Protein AF-A0A8T5KZR1-F1 (afdb_monomer_lite)

Secondary structure (DSSP, 8-state):
-HHHHHHHHHHHHHHHHHHHHHHHHHS-SHHHHHHHHHHHHHHHHHHHHS--HHHHHHHHHHHHHHHHHHHHHHHIIIIIHHHHHHHHHHS---

Structure (mmCIF, N/CA/C/O backbone):
data_AF-A0A8T5KZR1-F1
#
_entry.id   AF-A0A8T5KZR1-F1
#
loop_
_atom_site.group_PDB
_atom_site.id
_atom_site.type_symbol
_atom_site.label_atom_id
_atom_site.label_alt_id
_atom_site.label_comp_id
_atom_site.label_asym_id
_atom_site.la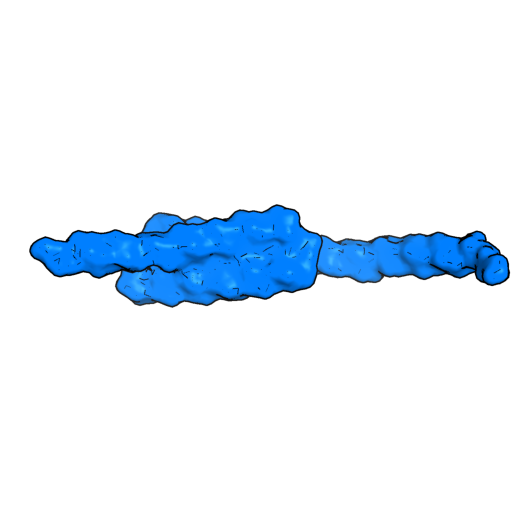bel_entity_id
_atom_site.label_seq_id
_atom_site.pdbx_PDB_ins_code
_atom_site.Cartn_x
_atom_site.Cartn_y
_atom_site.Cartn_z
_atom_site.occupancy
_atom_site.B_iso_or_equiv
_atom_site.auth_seq_id
_atom_site.auth_comp_id
_atom_site.auth_asym_id
_atom_site.auth_atom_id
_atom_site.pdbx_PDB_model_num
ATOM 1 N N . MET A 1 1 ? -16.131 7.576 33.100 1.00 48.22 1 MET A N 1
ATOM 2 C CA . MET A 1 1 ? -15.181 8.374 32.274 1.00 48.22 1 MET A CA 1
ATOM 3 C C . MET A 1 1 ? -14.107 7.530 31.570 1.00 48.22 1 MET A C 1
ATOM 5 O O . MET A 1 1 ? -13.526 8.022 30.608 1.00 48.22 1 MET A O 1
ATOM 9 N N . VAL A 1 2 ? -13.856 6.281 31.985 1.00 51.97 2 VAL A N 1
ATOM 10 C CA . VAL A 1 2 ? -12.828 5.398 31.394 1.00 51.97 2 VAL A CA 1
ATOM 11 C C . VAL A 1 2 ? -13.191 4.938 29.968 1.00 51.97 2 VAL A C 1
ATOM 13 O O . VAL A 1 2 ? -12.328 4.927 29.090 1.00 51.97 2 VAL A O 1
ATOM 16 N N . ASP A 1 3 ? -14.476 4.713 29.680 1.00 53.12 3 ASP A N 1
ATOM 17 C CA . ASP A 1 3 ? -14.948 4.220 28.373 1.00 53.12 3 ASP A CA 1
ATOM 18 C C . ASP A 1 3 ? -14.718 5.184 27.204 1.00 53.12 3 ASP A C 1
ATOM 20 O O . ASP A 1 3 ? -14.396 4.765 26.092 1.00 53.12 3 ASP A O 1
ATOM 24 N N . LYS A 1 4 ? -14.813 6.501 27.443 1.00 52.47 4 LYS A N 1
ATOM 25 C CA . LYS A 1 4 ? -14.573 7.501 26.389 1.00 52.47 4 LYS A CA 1
ATOM 26 C C . LYS A 1 4 ? -13.112 7.518 25.932 1.00 52.47 4 LYS A C 1
ATOM 28 O O . LYS A 1 4 ? -12.871 7.715 24.746 1.00 52.47 4 LYS A O 1
ATOM 33 N N . LYS A 1 5 ? -12.142 7.302 26.833 1.00 52.50 5 LYS A N 1
ATOM 34 C CA . LYS A 1 5 ? -10.710 7.278 26.471 1.00 52.50 5 LYS A CA 1
ATOM 35 C C . LYS A 1 5 ? -10.341 6.026 25.675 1.00 52.50 5 LYS A C 1
ATOM 37 O O . LYS A 1 5 ? -9.588 6.136 24.711 1.00 52.50 5 LYS A O 1
ATOM 42 N N . LEU A 1 6 ? -10.895 4.869 26.042 1.00 53.59 6 LEU A N 1
ATOM 43 C CA . LEU A 1 6 ? -10.685 3.614 25.311 1.00 53.59 6 LEU A CA 1
ATOM 44 C C . LEU A 1 6 ? -11.277 3.672 23.902 1.00 53.59 6 LEU A C 1
ATOM 46 O O . LEU A 1 6 ? -10.607 3.290 22.946 1.00 53.59 6 LEU A O 1
ATOM 50 N N . LYS A 1 7 ? -12.485 4.232 23.763 1.00 52.75 7 LYS A N 1
ATOM 51 C CA . LYS A 1 7 ? -13.118 4.436 22.456 1.00 52.75 7 LYS A CA 1
ATOM 52 C C . LYS A 1 7 ? -12.316 5.395 21.568 1.00 52.75 7 LYS A C 1
ATOM 54 O O . LYS A 1 7 ? -12.121 5.101 20.399 1.00 52.75 7 LYS A O 1
ATOM 59 N N . LYS A 1 8 ? -11.779 6.486 22.135 1.00 58.94 8 LYS A N 1
ATOM 60 C CA . LYS A 1 8 ? -10.979 7.482 21.397 1.00 58.94 8 LYS A CA 1
ATOM 61 C C . LYS A 1 8 ? -9.637 6.922 20.898 1.00 58.94 8 LYS A C 1
ATOM 63 O O . LYS A 1 8 ? -9.333 7.049 19.719 1.00 58.94 8 LYS A O 1
ATOM 68 N N . ARG A 1 9 ? -8.885 6.211 21.751 1.00 60.81 9 ARG A N 1
ATOM 69 C CA . ARG A 1 9 ? -7.656 5.493 21.337 1.00 60.81 9 ARG A CA 1
ATOM 70 C C . ARG A 1 9 ? -7.931 4.416 20.292 1.00 60.81 9 ARG A C 1
ATOM 72 O O . ARG A 1 9 ? -7.112 4.172 19.414 1.00 60.81 9 ARG A O 1
ATOM 79 N N . GLY A 1 10 ? -9.081 3.762 20.415 1.00 60.31 10 GLY A N 1
ATOM 80 C CA . GLY A 1 10 ? -9.548 2.755 19.477 1.00 60.31 10 GLY A CA 1
ATOM 81 C C . GLY A 1 10 ? -10.047 3.313 18.149 1.00 60.31 10 GLY A C 1
ATOM 82 O O . GLY A 1 10 ? -10.402 2.497 17.317 1.00 60.31 10 GLY A O 1
ATOM 83 N N . ASP A 1 11 ? -10.098 4.635 17.950 1.00 68.69 11 ASP A N 1
ATOM 84 C CA . ASP A 1 11 ? -10.318 5.291 16.653 1.00 68.69 11 ASP A CA 1
ATOM 85 C C . ASP A 1 11 ? -8.978 5.720 16.014 1.00 68.69 11 ASP A C 1
ATOM 87 O O . ASP A 1 11 ? -8.824 5.634 14.794 1.00 68.69 11 ASP A O 1
ATOM 91 N N . GLU A 1 12 ? -7.982 6.083 16.829 1.00 76.69 12 GLU A N 1
ATOM 92 C CA . GLU A 1 12 ? -6.679 6.617 16.400 1.00 76.69 12 GLU A CA 1
ATOM 93 C C . GLU A 1 12 ? -5.845 5.641 15.547 1.00 76.69 12 GLU A C 1
ATOM 95 O O . GLU A 1 12 ? -5.270 6.078 14.551 1.00 76.69 12 GLU A O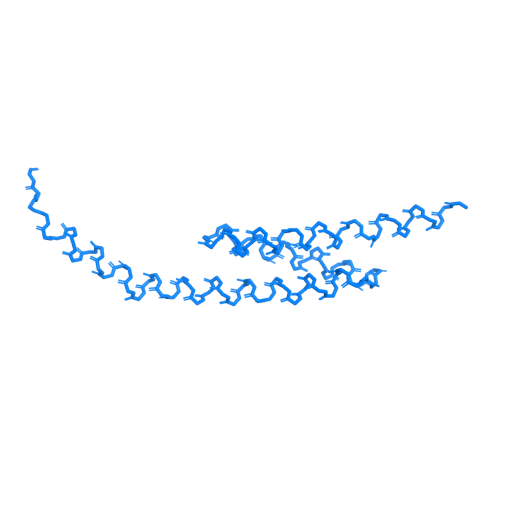 1
ATOM 100 N N . LEU A 1 13 ? -5.804 4.328 15.838 1.00 75.06 13 LEU A N 1
ATOM 101 C CA . LEU A 1 13 ? -4.988 3.397 15.021 1.00 75.06 13 LEU A CA 1
ATOM 102 C C . LEU A 1 13 ? -5.562 3.211 13.609 1.00 75.06 13 LEU A C 1
ATOM 104 O O . LEU A 1 13 ? -4.814 3.038 12.652 1.00 75.06 13 LEU A O 1
ATOM 108 N N . GLY A 1 14 ? -6.883 3.281 13.459 1.00 73.06 14 GLY A N 1
ATOM 109 C CA . GLY A 1 14 ? -7.569 3.209 12.171 1.00 73.06 14 GLY A CA 1
ATOM 110 C C . GLY A 1 14 ? -7.359 4.472 11.345 1.00 73.06 14 GLY A C 1
ATOM 111 O O . GLY A 1 14 ? -7.204 4.373 10.132 1.00 73.06 14 GLY A O 1
ATOM 112 N N . LEU A 1 15 ? -7.288 5.640 11.993 1.00 80.38 15 LEU A N 1
ATOM 113 C CA . LEU A 1 15 ? -6.893 6.889 11.339 1.00 80.38 15 LEU A CA 1
ATOM 114 C C . LEU A 1 15 ? -5.436 6.823 10.863 1.00 80.38 15 LEU A C 1
ATOM 116 O O . LEU A 1 15 ? -5.147 7.172 9.723 1.00 80.38 15 LEU A O 1
ATOM 120 N N . ILE A 1 16 ? -4.530 6.324 11.707 1.00 83.19 16 ILE A N 1
ATOM 121 C CA . ILE A 1 16 ? -3.118 6.135 11.355 1.00 83.19 16 ILE A CA 1
ATOM 122 C C . ILE A 1 16 ? -2.985 5.166 10.172 1.00 83.19 16 ILE A C 1
ATOM 124 O O . ILE A 1 16 ? -2.325 5.493 9.190 1.00 83.19 16 ILE A O 1
ATOM 128 N N . GLY A 1 17 ? -3.661 4.014 10.212 1.00 78.88 17 GLY A N 1
ATOM 129 C CA . GLY A 1 17 ? -3.652 3.044 9.112 1.00 78.88 17 GLY A CA 1
ATOM 130 C C . GLY A 1 17 ? -4.252 3.588 7.808 1.00 78.88 17 GLY A C 1
ATOM 131 O O . GLY A 1 17 ? -3.770 3.261 6.723 1.00 78.88 17 GLY A O 1
ATOM 132 N N . PHE A 1 18 ? -5.249 4.473 7.901 1.00 79.44 18 PHE A N 1
ATOM 133 C CA . PHE A 1 18 ? -5.808 5.188 6.753 1.00 79.44 18 PHE A CA 1
ATOM 134 C C . PHE A 1 18 ? -4.809 6.185 6.147 1.00 79.44 18 PHE A C 1
ATOM 136 O O . PHE A 1 18 ? -4.623 6.196 4.932 1.00 79.44 18 PHE A O 1
ATOM 143 N N . ILE A 1 19 ? -4.117 6.974 6.978 1.00 85.44 19 ILE A N 1
ATOM 144 C CA . ILE A 1 19 ? -3.069 7.903 6.525 1.00 85.44 19 ILE A CA 1
ATOM 145 C C . ILE A 1 19 ? -1.929 7.130 5.855 1.00 85.44 19 ILE A C 1
ATOM 147 O O . ILE A 1 19 ? -1.499 7.511 4.770 1.00 85.44 19 ILE A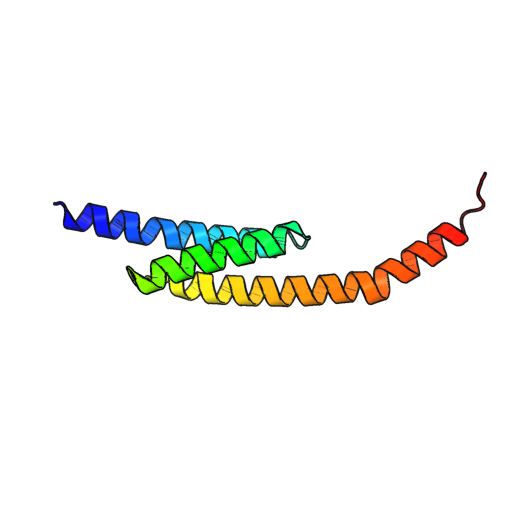 O 1
ATOM 151 N N . PHE A 1 20 ? -1.492 6.012 6.441 1.00 82.81 20 PHE A N 1
ATOM 152 C CA . PHE A 1 20 ? -0.502 5.134 5.813 1.00 82.81 20 PHE A CA 1
ATOM 153 C C . PHE A 1 20 ? -0.965 4.603 4.453 1.00 82.81 20 PHE A C 1
ATOM 155 O O . PHE A 1 20 ? -0.163 4.560 3.523 1.00 82.81 20 PHE A O 1
ATOM 162 N N . GLY A 1 21 ? -2.255 4.289 4.300 1.00 79.62 21 GLY A N 1
ATOM 163 C CA . GLY A 1 21 ? -2.823 3.903 3.009 1.00 79.62 21 GLY A CA 1
ATOM 164 C C . GLY A 1 21 ? -2.768 5.012 1.963 1.00 79.62 21 GLY A C 1
ATOM 165 O O . GLY A 1 21 ? -2.338 4.758 0.840 1.00 79.62 21 GLY A O 1
ATOM 166 N N . ILE A 1 22 ? -3.104 6.254 2.327 1.00 80.38 22 ILE A N 1
ATOM 167 C CA . ILE A 1 22 ? -2.965 7.414 1.425 1.00 80.38 22 ILE A CA 1
ATOM 168 C C . ILE A 1 22 ? -1.499 7.614 1.028 1.00 80.38 22 ILE A C 1
ATOM 170 O O . ILE A 1 22 ? -1.189 7.758 -0.153 1.00 80.38 22 ILE A O 1
ATOM 174 N N . ILE A 1 23 ? -0.594 7.589 2.007 1.00 81.50 23 ILE A N 1
ATOM 175 C CA . ILE A 1 23 ? 0.847 7.748 1.783 1.00 81.50 23 ILE A CA 1
ATOM 176 C C . ILE A 1 23 ? 1.364 6.652 0.846 1.00 81.50 23 ILE A C 1
ATOM 178 O O . ILE A 1 23 ? 2.157 6.956 -0.040 1.00 81.50 23 ILE A O 1
ATOM 182 N N . SER A 1 24 ? 0.878 5.413 0.976 1.00 77.81 24 SER A N 1
ATOM 183 C CA . SER A 1 24 ? 1.267 4.307 0.092 1.00 77.81 24 SER A CA 1
ATOM 184 C C . SER A 1 24 ? 0.903 4.545 -1.375 1.00 77.81 24 SER A C 1
ATOM 186 O O . SER A 1 24 ? 1.669 4.181 -2.260 1.00 77.81 24 SER A O 1
ATOM 188 N N . ILE A 1 25 ? -0.240 5.191 -1.630 1.00 73.44 25 ILE A N 1
ATOM 189 C CA . ILE A 1 25 ? -0.711 5.501 -2.984 1.00 73.44 25 ILE A CA 1
ATOM 190 C C . ILE A 1 25 ? 0.113 6.641 -3.585 1.00 73.44 25 ILE A C 1
ATOM 192 O O . ILE A 1 25 ? 0.412 6.619 -4.773 1.00 73.44 25 ILE A O 1
ATOM 196 N N . ILE A 1 26 ? 0.487 7.634 -2.775 1.00 78.19 26 ILE A N 1
ATOM 197 C CA . ILE A 1 26 ? 1.294 8.775 -3.229 1.00 78.19 26 ILE A CA 1
ATOM 198 C C . ILE A 1 26 ? 2.739 8.336 -3.499 1.00 78.19 26 ILE A C 1
ATOM 200 O O . ILE A 1 26 ? 3.323 8.691 -4.520 1.00 78.19 26 ILE A O 1
ATOM 204 N N . LEU A 1 27 ? 3.319 7.534 -2.605 1.00 74.12 27 LEU A N 1
ATOM 205 C CA . LEU A 1 27 ? 4.644 6.940 -2.767 1.00 74.12 27 LEU A CA 1
ATOM 206 C C . LEU A 1 27 ? 4.542 5.638 -3.560 1.00 74.12 27 LEU A C 1
ATOM 208 O O . LEU A 1 27 ? 4.785 4.561 -3.018 1.00 74.12 27 LEU A O 1
ATOM 212 N N . VAL A 1 28 ? 4.248 5.736 -4.859 1.00 64.81 28 VAL A N 1
ATOM 213 C CA . VAL A 1 28 ? 4.341 4.612 -5.808 1.00 64.81 28 VAL A CA 1
ATOM 214 C C . VAL A 1 28 ? 5.808 4.201 -5.983 1.00 64.81 28 VAL A C 1
ATOM 216 O O . VAL A 1 28 ? 6.483 4.521 -6.955 1.00 64.81 28 VAL A O 1
ATOM 219 N N . SER A 1 29 ? 6.345 3.524 -4.985 1.00 68.69 29 SER A N 1
ATOM 220 C CA . SE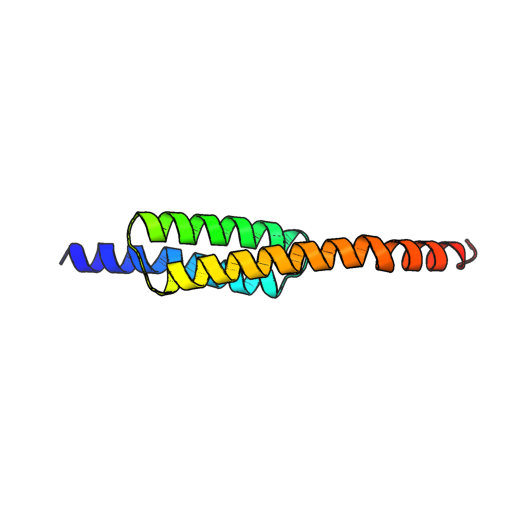R A 1 29 ? 7.708 3.013 -4.947 1.00 68.69 29 SER A CA 1
ATOM 221 C C . SER A 1 29 ? 7.726 1.761 -4.080 1.00 68.69 29 SER A C 1
ATOM 223 O O . SER A 1 29 ? 6.720 1.405 -3.462 1.00 68.69 29 SER A O 1
ATOM 225 N N . ASN A 1 30 ? 8.884 1.112 -3.970 1.00 68.19 30 ASN A N 1
ATOM 226 C CA . ASN A 1 30 ? 9.045 -0.057 -3.105 1.00 68.19 30 ASN A CA 1
ATOM 227 C C . ASN A 1 30 ? 8.624 0.226 -1.642 1.00 68.19 30 ASN A C 1
ATOM 229 O O . ASN A 1 30 ? 8.104 -0.646 -0.949 1.00 68.19 30 ASN A O 1
ATOM 233 N N . ASN A 1 31 ? 8.759 1.482 -1.198 1.00 76.31 31 ASN A N 1
ATOM 234 C CA . ASN A 1 31 ? 8.317 1.929 0.125 1.00 76.31 31 ASN A CA 1
ATOM 235 C C . ASN A 1 31 ? 6.785 1.991 0.253 1.00 76.31 31 ASN A C 1
ATOM 237 O O . ASN A 1 31 ? 6.255 1.766 1.339 1.00 76.31 31 ASN A O 1
ATOM 241 N N . GLY A 1 32 ? 6.065 2.244 -0.843 1.00 76.12 32 GLY A N 1
ATOM 242 C CA . GLY A 1 32 ? 4.601 2.242 -0.875 1.00 76.12 32 GLY A CA 1
ATOM 243 C C . GLY A 1 32 ? 4.022 0.879 -0.516 1.00 76.12 32 GLY A C 1
ATOM 244 O O . GLY A 1 32 ? 3.095 0.795 0.282 1.00 76.12 32 GLY A O 1
ATOM 245 N N . VAL A 1 33 ? 4.635 -0.205 -0.994 1.00 77.56 33 VAL A N 1
ATOM 246 C CA . VAL A 1 33 ? 4.219 -1.576 -0.651 1.00 77.56 33 VAL A CA 1
ATOM 247 C C . VAL A 1 33 ? 4.337 -1.828 0.857 1.00 77.56 33 VAL A C 1
ATOM 249 O O . VAL A 1 33 ? 3.409 -2.346 1.479 1.00 77.56 33 VAL A O 1
ATOM 252 N N . LEU A 1 34 ? 5.444 -1.396 1.466 1.00 83.31 34 LEU A N 1
ATOM 253 C CA . LEU A 1 34 ? 5.676 -1.483 2.911 1.00 83.31 34 LEU A CA 1
ATOM 254 C C . LEU A 1 34 ? 4.612 -0.715 3.709 1.00 83.31 34 LEU A C 1
ATOM 256 O O . LEU A 1 34 ? 4.044 -1.248 4.665 1.00 83.31 34 LEU A O 1
ATOM 260 N N . PHE A 1 35 ? 4.296 0.513 3.292 1.00 83.19 35 PHE A N 1
ATOM 261 C CA . PHE A 1 35 ? 3.267 1.325 3.941 1.00 83.19 35 PHE A CA 1
ATOM 262 C C . PHE A 1 35 ? 1.855 0.765 3.757 1.00 83.19 35 PHE A C 1
ATOM 264 O O . PHE A 1 35 ? 1.072 0.821 4.704 1.00 83.19 35 PHE A O 1
ATOM 271 N N . ALA A 1 36 ? 1.545 0.163 2.606 1.00 81.06 36 ALA A N 1
ATOM 272 C CA . ALA A 1 36 ? 0.263 -0.499 2.372 1.00 81.06 36 ALA A CA 1
ATOM 273 C C . ALA A 1 36 ? 0.073 -1.712 3.301 1.00 81.06 36 ALA A C 1
ATOM 275 O O . ALA A 1 36 ? -1.002 -1.900 3.873 1.00 81.06 36 ALA A O 1
ATOM 276 N N . ILE A 1 37 ? 1.130 -2.505 3.519 1.00 84.00 37 ILE A N 1
ATOM 277 C CA . ILE A 1 37 ? 1.105 -3.655 4.437 1.00 84.00 37 ILE A CA 1
ATOM 278 C C . ILE A 1 37 ? 0.926 -3.189 5.886 1.00 84.00 37 ILE A C 1
ATOM 280 O O . ILE A 1 37 ? 0.051 -3.692 6.594 1.00 84.00 37 ILE A O 1
ATOM 284 N N . LEU A 1 38 ? 1.717 -2.209 6.335 1.00 85.69 38 LEU A N 1
ATOM 285 C CA . LEU A 1 38 ? 1.602 -1.667 7.692 1.00 85.69 38 LEU A CA 1
ATOM 286 C C . LEU A 1 38 ? 0.227 -1.029 7.923 1.00 85.69 38 LEU A C 1
ATOM 288 O O . LEU A 1 38 ? -0.417 -1.308 8.937 1.00 85.69 38 LEU A O 1
ATOM 292 N N . GLY A 1 39 ? -0.258 -0.237 6.966 1.00 82.94 39 GLY A N 1
ATOM 293 C CA . GLY A 1 39 ? -1.588 0.366 6.997 1.00 82.94 39 GLY A CA 1
ATOM 294 C C . GLY A 1 39 ? -2.692 -0.684 7.084 1.00 82.94 39 GLY A C 1
ATOM 295 O O . GLY A 1 39 ? -3.583 -0.572 7.929 1.00 82.94 39 GLY A O 1
ATOM 296 N N . PHE A 1 40 ? -2.597 -1.751 6.284 1.00 85.06 40 PHE A N 1
ATOM 297 C CA . PHE A 1 40 ? -3.546 -2.860 6.316 1.00 85.06 40 PHE A CA 1
ATOM 298 C C . PHE A 1 40 ? -3.559 -3.555 7.679 1.00 85.06 40 PHE A C 1
ATOM 300 O O . PHE A 1 40 ? -4.633 -3.768 8.239 1.00 85.06 40 PHE A O 1
ATOM 307 N N . ILE A 1 41 ? -2.390 -3.861 8.252 1.00 85.75 41 ILE A N 1
ATOM 308 C CA . ILE A 1 41 ? -2.279 -4.506 9.569 1.00 85.75 41 ILE A CA 1
ATOM 309 C C . ILE A 1 41 ? -2.897 -3.622 10.658 1.00 85.75 41 ILE A C 1
ATOM 311 O O . ILE A 1 41 ? -3.696 -4.113 11.458 1.00 85.75 41 ILE A O 1
ATOM 315 N N . PHE A 1 42 ? -2.587 -2.322 10.680 1.00 83.19 42 PHE A N 1
ATOM 316 C CA . PHE A 1 42 ? -3.166 -1.393 11.654 1.00 83.19 42 PHE A CA 1
ATOM 317 C C . PHE A 1 42 ? -4.686 -1.288 11.513 1.00 83.19 42 PHE A C 1
ATOM 319 O O . PHE A 1 42 ? -5.402 -1.401 12.514 1.00 83.19 42 PHE A O 1
ATOM 326 N N . CYS A 1 43 ? -5.198 -1.150 10.286 1.00 81.94 43 CYS A N 1
ATOM 327 C CA . CYS A 1 43 ? -6.636 -1.123 10.042 1.00 81.94 43 CYS A CA 1
ATOM 328 C C . CYS A 1 43 ? -7.305 -2.456 10.410 1.00 81.94 43 CYS A C 1
ATOM 330 O O . CYS A 1 43 ? -8.369 -2.428 11.019 1.00 81.94 43 CYS A O 1
ATOM 332 N N . TYR A 1 44 ? -6.682 -3.605 10.129 1.00 83.19 44 TYR A N 1
ATOM 333 C CA . TYR A 1 44 ? -7.205 -4.938 10.453 1.00 83.19 44 TYR A CA 1
ATOM 334 C C . TYR A 1 44 ? -7.253 -5.201 11.962 1.00 83.19 44 TYR A C 1
ATOM 336 O O . TYR A 1 44 ? -8.284 -5.630 12.488 1.00 83.19 44 TYR A O 1
ATOM 344 N N . ILE A 1 45 ? -6.171 -4.892 12.686 1.00 82.81 45 ILE A N 1
ATOM 345 C CA . ILE A 1 45 ? -6.127 -4.995 14.152 1.00 82.81 45 ILE A CA 1
ATOM 346 C C . ILE A 1 45 ? -7.194 -4.093 14.770 1.00 82.81 45 ILE A C 1
ATOM 348 O O . ILE A 1 45 ? -7.889 -4.517 15.700 1.00 82.81 45 ILE A O 1
ATOM 352 N N . GLN A 1 46 ? -7.363 -2.874 14.245 1.00 79.88 46 GLN A N 1
ATOM 353 C CA . GLN A 1 46 ? -8.417 -1.992 14.720 1.00 79.88 46 GLN A CA 1
ATOM 354 C C . GLN A 1 46 ? -9.803 -2.546 14.394 1.00 79.88 46 GLN A C 1
ATOM 356 O O . GLN A 1 46 ? -10.618 -2.637 15.300 1.00 79.88 46 GLN A O 1
ATOM 361 N N . GLN A 1 47 ? -10.057 -3.010 13.170 1.00 79.25 47 GLN A N 1
ATOM 362 C CA . GLN A 1 47 ? -11.337 -3.605 12.776 1.00 79.25 47 GLN A CA 1
ATOM 363 C C . GLN A 1 47 ? -11.749 -4.756 13.700 1.00 79.25 47 GLN A C 1
ATOM 365 O O . GLN A 1 47 ? -12.923 -4.875 14.047 1.00 79.25 47 GLN A O 1
ATOM 370 N N . LYS A 1 48 ? -10.776 -5.582 14.106 1.00 80.19 48 LYS A N 1
ATOM 371 C CA . LYS A 1 48 ? -10.978 -6.736 14.987 1.00 80.19 48 LYS A CA 1
ATOM 372 C C . LYS A 1 48 ? -11.252 -6.340 16.442 1.00 80.19 48 LYS A C 1
ATOM 374 O O . LYS A 1 48 ? -12.010 -7.033 17.110 1.00 80.19 48 LYS A O 1
ATOM 379 N N . LYS A 1 49 ? -10.638 -5.262 16.949 1.00 78.44 49 LYS A N 1
ATOM 380 C CA . LYS A 1 49 ? -10.813 -4.807 18.345 1.00 78.44 49 LYS A CA 1
ATOM 381 C C . LYS A 1 49 ? -11.965 -3.818 18.528 1.00 78.44 49 LYS A C 1
ATOM 383 O O . LYS A 1 49 ? -12.692 -3.916 19.506 1.00 78.44 49 LYS A O 1
ATOM 388 N N . ASN A 1 50 ? -12.099 -2.858 17.622 1.00 76.75 50 ASN A N 1
ATOM 389 C CA . ASN A 1 50 ? -13.131 -1.827 17.607 1.00 76.75 50 ASN A CA 1
ATOM 390 C C . ASN A 1 50 ? -13.449 -1.483 16.145 1.00 76.75 50 ASN A C 1
ATOM 392 O O . ASN A 1 50 ? -12.695 -0.743 15.516 1.00 76.75 50 ASN A O 1
ATOM 396 N N . PRO A 1 51 ? -14.538 -2.005 15.561 1.00 74.50 51 PRO A N 1
ATOM 397 C CA . PRO A 1 51 ? -14.860 -1.741 14.168 1.00 74.50 51 PRO A CA 1
ATOM 398 C C . PRO A 1 51 ? -15.244 -0.269 13.974 1.00 74.50 51 PRO A C 1
ATOM 400 O O . PRO A 1 51 ? -16.326 0.168 14.364 1.00 74.50 51 PRO A O 1
ATOM 403 N N . THR A 1 52 ? -14.363 0.492 13.329 1.00 80.44 52 THR A N 1
ATOM 404 C CA . THR A 1 52 ? -14.588 1.905 12.996 1.00 80.44 52 THR A CA 1
ATOM 405 C C . THR A 1 52 ? -14.844 2.069 11.498 1.00 80.44 52 THR A C 1
ATOM 407 O O . THR A 1 52 ? -14.408 1.253 10.677 1.00 80.44 52 THR A O 1
ATOM 410 N N . LYS A 1 53 ? -15.557 3.139 11.116 1.00 78.94 53 LYS A N 1
ATOM 411 C CA . LYS A 1 53 ? -15.796 3.467 9.697 1.00 78.94 53 LYS A CA 1
ATOM 412 C C . LYS A 1 53 ? -14.472 3.701 8.958 1.00 78.94 53 LYS A C 1
ATOM 414 O O . LYS A 1 53 ? -14.282 3.159 7.875 1.00 78.94 53 LYS A O 1
ATOM 419 N N . PHE A 1 54 ? -13.540 4.419 9.590 1.00 73.69 54 PHE A N 1
ATOM 420 C CA . PHE A 1 54 ? -12.207 4.682 9.043 1.00 73.69 54 PHE A CA 1
ATOM 421 C C . PHE A 1 54 ? -11.361 3.419 8.887 1.00 73.69 54 PHE A C 1
ATOM 423 O O . PHE A 1 54 ? -10.688 3.285 7.875 1.00 73.69 54 PHE A O 1
ATOM 430 N N . GLY A 1 55 ? -11.443 2.460 9.818 1.00 74.69 55 GLY A N 1
ATOM 431 C CA . GLY A 1 55 ? -10.765 1.170 9.669 1.00 74.69 55 GLY A CA 1
ATOM 432 C C . GLY A 1 55 ? -11.235 0.425 8.420 1.00 74.69 55 GLY A C 1
ATOM 433 O O . GLY A 1 55 ? -10.415 -0.006 7.620 1.00 74.69 55 GLY A O 1
ATOM 434 N N . LYS A 1 56 ? -12.555 0.382 8.189 1.00 78.44 56 LYS A N 1
ATOM 435 C CA . LYS A 1 56 ? -13.157 -0.305 7.028 1.00 78.44 56 LYS A CA 1
ATOM 436 C C . LYS A 1 56 ? -12.720 0.324 5.704 1.00 78.44 56 LYS A C 1
ATOM 438 O O . LYS A 1 56 ? -12.327 -0.384 4.782 1.00 78.44 56 LYS A O 1
ATOM 443 N N . ILE A 1 57 ? -12.758 1.655 5.637 1.00 83.38 57 ILE A N 1
ATOM 444 C CA . ILE A 1 57 ? -12.316 2.422 4.466 1.00 83.38 57 ILE A CA 1
ATOM 445 C C . ILE A 1 57 ? -10.803 2.266 4.264 1.00 83.38 57 ILE A C 1
ATOM 447 O O . ILE A 1 57 ? -10.359 2.061 3.141 1.00 83.38 57 ILE A O 1
ATOM 451 N N . GLY A 1 58 ? -10.015 2.303 5.341 1.00 79.31 58 GLY A N 1
ATOM 452 C CA . GLY A 1 58 ? -8.563 2.142 5.303 1.00 79.31 58 GLY A CA 1
ATOM 453 C C . GLY A 1 58 ? -8.113 0.762 4.828 1.00 79.31 58 GLY A C 1
ATOM 454 O O . GLY A 1 58 ? -7.139 0.675 4.087 1.00 79.31 58 GLY A O 1
ATOM 455 N N . ILE A 1 59 ? -8.835 -0.313 5.169 1.00 83.00 59 ILE A N 1
ATOM 456 C CA . ILE A 1 59 ? -8.572 -1.648 4.605 1.00 83.00 59 ILE A CA 1
ATOM 457 C C . ILE A 1 59 ? -8.755 -1.628 3.086 1.00 83.00 59 ILE A C 1
ATOM 459 O O . ILE A 1 59 ? -7.856 -2.044 2.360 1.00 83.00 59 ILE A O 1
ATOM 463 N N . ILE A 1 60 ? -9.895 -1.122 2.605 1.00 86.38 60 ILE A N 1
ATOM 464 C CA . ILE A 1 60 ? -10.194 -1.057 1.166 1.00 86.38 60 ILE A CA 1
ATOM 465 C C . ILE A 1 60 ? -9.143 -0.206 0.445 1.00 86.38 60 ILE A C 1
ATOM 467 O O . ILE A 1 60 ? -8.620 -0.617 -0.588 1.00 86.38 60 ILE A O 1
ATOM 471 N N . LEU A 1 61 ? -8.790 0.946 1.018 1.00 84.75 61 LEU A N 1
ATOM 472 C CA . LEU A 1 61 ? -7.794 1.849 0.454 1.00 84.75 61 LEU A CA 1
ATOM 473 C C . LEU A 1 61 ? -6.408 1.196 0.360 1.00 84.75 61 LEU A C 1
ATOM 475 O O . LEU A 1 61 ? -5.768 1.297 -0.681 1.00 84.75 61 LEU A O 1
ATOM 479 N N . ASN A 1 62 ? -5.964 0.488 1.405 1.00 83.19 62 ASN A N 1
ATOM 480 C CA . ASN A 1 62 ? -4.686 -0.229 1.389 1.00 83.19 62 ASN A CA 1
ATOM 481 C C . ASN A 1 62 ? -4.668 -1.367 0.361 1.00 83.19 62 ASN A C 1
ATOM 483 O O . ASN A 1 62 ? -3.652 -1.565 -0.298 1.00 83.19 62 ASN A O 1
ATOM 487 N N . ILE A 1 63 ? -5.782 -2.086 0.177 1.00 85.56 63 ILE A N 1
ATOM 488 C CA . ILE A 1 63 ? -5.889 -3.117 -0.868 1.00 85.56 63 ILE A CA 1
ATOM 489 C C . ILE A 1 63 ? -5.740 -2.482 -2.255 1.00 85.56 63 ILE A C 1
ATOM 491 O O . ILE A 1 63 ? -4.960 -2.971 -3.068 1.00 85.56 63 ILE A O 1
ATOM 495 N N . ILE A 1 64 ? -6.446 -1.379 -2.520 1.00 86.75 64 ILE A N 1
ATOM 496 C CA . ILE A 1 64 ? -6.349 -0.662 -3.801 1.00 86.75 64 ILE A CA 1
ATOM 497 C C . ILE A 1 64 ? -4.920 -0.155 -4.025 1.00 86.75 64 ILE A C 1
ATOM 499 O O . ILE A 1 64 ? -4.362 -0.366 -5.100 1.00 86.75 64 ILE A O 1
ATOM 503 N N . GLY A 1 65 ? -4.310 0.461 -3.008 1.00 81.94 65 GLY A N 1
ATOM 504 C CA . GLY A 1 65 ? -2.929 0.940 -3.071 1.00 81.94 65 GLY A CA 1
ATOM 505 C C . GLY A 1 65 ? -1.932 -0.181 -3.357 1.00 81.94 65 GLY A C 1
ATOM 506 O O . GLY A 1 65 ? -1.061 -0.027 -4.209 1.00 81.94 65 GLY A O 1
ATOM 507 N N . PHE A 1 66 ? -2.107 -1.344 -2.729 1.00 82.19 66 PHE A N 1
ATOM 508 C CA . PHE A 1 66 ? -1.273 -2.517 -2.971 1.00 82.19 66 PHE A CA 1
ATOM 509 C C . PHE A 1 66 ? -1.403 -3.042 -4.408 1.00 82.19 66 PHE A C 1
ATOM 511 O O . PHE A 1 66 ? -0.394 -3.291 -5.067 1.00 82.19 66 PHE A O 1
ATOM 518 N N . VAL A 1 67 ? -2.629 -3.161 -4.928 1.00 87.06 67 VAL A N 1
ATOM 519 C CA . VAL A 1 67 ? -2.871 -3.599 -6.313 1.00 87.06 67 VAL A CA 1
ATOM 520 C C . VAL A 1 67 ? -2.264 -2.615 -7.315 1.00 87.06 67 VAL A C 1
ATOM 522 O O . VAL A 1 67 ? -1.576 -3.036 -8.244 1.00 87.06 67 VAL A O 1
ATOM 525 N N . LEU A 1 68 ? -2.456 -1.308 -7.112 1.00 84.69 68 LEU A N 1
ATOM 526 C CA . LEU A 1 68 ? -1.862 -0.270 -7.961 1.00 84.69 68 LEU A CA 1
ATOM 527 C C . LEU A 1 68 ? -0.331 -0.310 -7.931 1.00 84.69 68 LEU A C 1
ATOM 529 O O . LEU A 1 68 ? 0.299 -0.219 -8.984 1.00 84.69 68 LEU A O 1
ATOM 533 N N . ALA A 1 69 ? 0.268 -0.494 -6.752 1.00 81.81 69 ALA A N 1
ATOM 534 C CA . ALA A 1 69 ? 1.714 -0.618 -6.612 1.00 81.81 69 ALA A CA 1
ATOM 535 C C . ALA A 1 69 ? 2.257 -1.823 -7.396 1.00 81.81 69 ALA A C 1
ATOM 537 O O . ALA A 1 69 ? 3.246 -1.682 -8.112 1.00 81.81 69 ALA A O 1
ATOM 538 N N . ILE A 1 70 ? 1.587 -2.981 -7.336 1.00 84.38 70 ILE A N 1
ATOM 539 C CA . ILE A 1 70 ? 1.968 -4.167 -8.122 1.00 84.38 70 ILE A CA 1
ATOM 540 C C . ILE A 1 70 ? 1.891 -3.882 -9.623 1.00 84.38 70 ILE A C 1
ATOM 542 O O . ILE A 1 70 ? 2.840 -4.180 -10.346 1.00 84.38 70 ILE A O 1
ATOM 546 N N . ILE A 1 71 ? 0.789 -3.292 -10.097 1.00 87.94 71 ILE A N 1
ATOM 547 C CA . ILE A 1 71 ? 0.612 -2.966 -11.520 1.00 87.94 71 ILE A CA 1
ATOM 548 C C . ILE A 1 71 ? 1.740 -2.047 -12.001 1.00 87.94 71 ILE A C 1
ATOM 550 O O . ILE A 1 71 ? 2.324 -2.291 -13.055 1.00 87.94 71 ILE A O 1
ATOM 554 N N . LEU A 1 72 ? 2.084 -1.022 -11.219 1.00 83.38 72 LEU A N 1
ATOM 555 C CA . LEU A 1 72 ? 3.133 -0.066 -11.574 1.00 83.38 72 LEU A CA 1
ATOM 556 C C . LEU A 1 72 ? 4.531 -0.692 -11.542 1.00 83.38 72 LEU A C 1
ATOM 558 O O . LEU A 1 72 ? 5.334 -0.398 -12.424 1.00 83.38 72 LEU A O 1
ATOM 562 N N . ILE A 1 73 ? 4.807 -1.608 -10.609 1.00 83.38 73 ILE A N 1
ATOM 563 C CA . ILE A 1 73 ? 6.052 -2.391 -10.602 1.00 83.38 73 ILE A CA 1
ATOM 564 C C . ILE A 1 73 ? 6.157 -3.249 -11.869 1.00 83.38 73 ILE A C 1
ATOM 566 O O . ILE A 1 73 ? 7.201 -3.249 -12.520 1.00 83.38 73 ILE A O 1
ATOM 570 N N . ILE A 1 74 ? 5.084 -3.944 -12.255 1.00 86.56 74 ILE A N 1
ATOM 571 C CA . ILE A 1 74 ? 5.062 -4.759 -13.480 1.00 86.56 74 ILE A CA 1
ATOM 572 C C . ILE A 1 74 ? 5.291 -3.876 -14.709 1.00 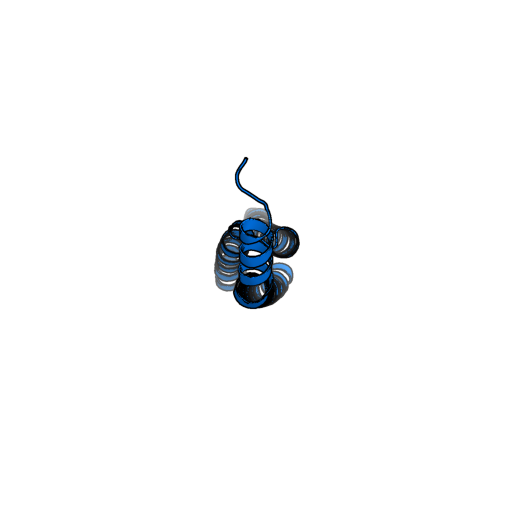86.56 74 ILE A C 1
ATOM 574 O O . ILE A 1 74 ? 6.105 -4.220 -15.567 1.00 86.56 74 ILE A O 1
ATOM 578 N N . LEU A 1 75 ? 4.618 -2.726 -14.788 1.00 86.38 75 LEU A N 1
ATOM 579 C CA . LEU A 1 75 ? 4.774 -1.782 -15.894 1.00 86.38 75 LEU A CA 1
ATOM 580 C C . LEU A 1 75 ? 6.216 -1.257 -15.980 1.00 86.38 75 LEU A C 1
ATOM 582 O O . LEU A 1 75 ? 6.799 -1.223 -17.062 1.00 86.38 75 LEU A O 1
ATOM 586 N N . ALA A 1 76 ? 6.815 -0.909 -14.839 1.00 82.44 76 ALA A N 1
ATOM 587 C CA . ALA A 1 76 ? 8.196 -0.446 -14.766 1.00 82.44 76 ALA A CA 1
ATOM 588 C C . ALA A 1 76 ? 9.188 -1.525 -15.229 1.00 82.44 76 ALA A C 1
ATOM 590 O O . ALA A 1 76 ? 10.082 -1.242 -16.023 1.00 82.44 76 ALA A O 1
ATOM 591 N N . LEU A 1 77 ? 9.012 -2.777 -14.801 1.00 82.88 77 LEU A N 1
ATOM 592 C CA . LEU A 1 77 ? 9.875 -3.882 -15.230 1.00 82.88 77 LEU A CA 1
ATOM 593 C C . LEU A 1 77 ? 9.699 -4.225 -16.714 1.00 82.88 77 LEU A C 1
ATOM 595 O O . LEU A 1 77 ? 10.679 -4.541 -17.381 1.00 82.88 77 LEU A O 1
ATOM 599 N N . THR A 1 78 ? 8.470 -4.152 -17.226 1.00 87.81 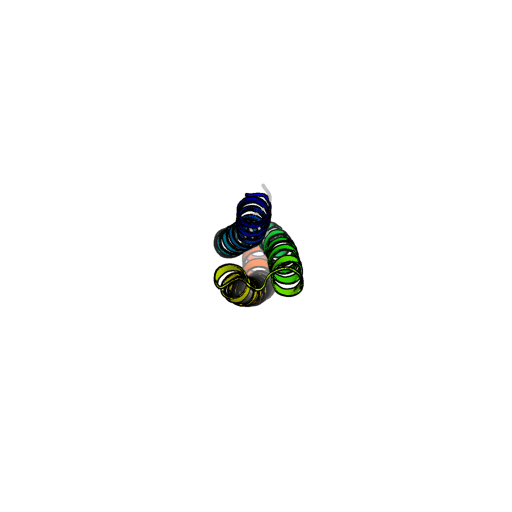78 THR A N 1
ATOM 600 C CA . THR A 1 78 ? 8.150 -4.561 -18.603 1.00 87.81 78 THR A CA 1
ATOM 601 C C . THR A 1 78 ? 8.550 -3.507 -19.628 1.00 87.81 78 THR A C 1
ATOM 603 O O . THR A 1 78 ? 9.025 -3.861 -20.699 1.00 87.81 78 THR A O 1
ATOM 606 N N . TYR A 1 79 ? 8.363 -2.221 -19.322 1.00 84.62 79 TYR A N 1
ATOM 607 C CA . TYR A 1 79 ? 8.555 -1.141 -20.295 1.00 84.62 79 TYR A CA 1
ATOM 608 C C . TYR A 1 79 ? 9.739 -0.242 -19.963 1.00 84.62 79 TYR A C 1
ATOM 610 O O . TYR A 1 79 ? 10.488 0.134 -20.858 1.00 84.62 79 TYR A O 1
ATOM 618 N N . LEU A 1 80 ? 9.938 0.097 -18.689 1.00 78.62 80 LEU A N 1
ATOM 619 C CA . LEU A 1 80 ? 10.967 1.062 -18.302 1.00 78.62 80 LEU A CA 1
ATOM 620 C C . LEU A 1 80 ? 12.367 0.438 -18.323 1.00 78.62 80 LEU A C 1
ATOM 622 O O . LEU A 1 80 ? 13.305 1.073 -18.794 1.00 78.62 80 LEU A O 1
ATOM 626 N N . LYS A 1 81 ? 12.505 -0.816 -17.867 1.00 78.94 81 LYS A N 1
ATOM 627 C CA . LYS A 1 81 ? 13.784 -1.544 -17.879 1.00 78.94 81 LYS A CA 1
ATOM 628 C C . LYS A 1 81 ? 14.366 -1.710 -19.292 1.00 78.94 81 LYS A C 1
ATOM 630 O O . LYS A 1 81 ? 15.492 -1.259 -19.488 1.00 78.94 81 LYS A O 1
ATOM 635 N N . PRO A 1 82 ? 13.638 -2.266 -20.283 1.00 80.94 82 PRO A N 1
ATOM 636 C CA . PRO A 1 82 ? 14.209 -2.425 -21.619 1.00 80.94 82 PRO A CA 1
ATOM 637 C C . PRO A 1 82 ? 14.475 -1.083 -22.306 1.00 80.94 82 PRO A C 1
ATOM 639 O O . PRO A 1 82 ? 15.463 -0.961 -23.025 1.00 80.94 82 PRO A O 1
ATOM 642 N N . LEU A 1 83 ? 13.647 -0.057 -22.068 1.00 81.50 83 LEU A N 1
ATOM 643 C CA . LEU A 1 83 ? 13.858 1.278 -22.636 1.00 81.50 83 LEU A CA 1
ATOM 644 C C . LEU A 1 83 ? 15.118 1.951 -22.060 1.00 81.50 83 LEU A C 1
ATOM 646 O O . LEU A 1 83 ? 15.853 2.622 -22.781 1.00 81.50 83 LEU A O 1
ATOM 650 N N . LEU A 1 84 ? 15.387 1.755 -20.767 1.00 81.19 84 LEU A N 1
ATOM 651 C CA . LEU A 1 84 ? 16.577 2.284 -20.104 1.00 81.19 84 LEU A CA 1
ATOM 652 C C . LEU A 1 84 ? 17.852 1.564 -20.560 1.00 81.19 84 LEU A C 1
ATOM 654 O O . LEU A 1 84 ? 18.851 2.226 -20.817 1.00 81.19 84 LEU A O 1
ATOM 658 N N . GLU A 1 85 ? 17.810 0.236 -20.695 1.00 81.62 85 GLU A N 1
ATOM 659 C CA . GLU A 1 85 ? 18.934 -0.573 -21.193 1.00 81.62 85 GLU A CA 1
ATOM 660 C C . GLU A 1 85 ? 19.296 -0.191 -22.630 1.00 81.62 85 GLU A C 1
ATOM 662 O O . GLU A 1 85 ? 20.445 0.140 -22.905 1.00 81.62 85 GLU A O 1
ATOM 667 N N . SER A 1 86 ? 18.303 -0.112 -23.518 1.00 78.81 86 SER A N 1
ATOM 668 C CA . SER A 1 86 ? 18.529 0.307 -24.908 1.00 78.81 86 SER A CA 1
ATOM 669 C C . SER A 1 86 ? 19.015 1.756 -25.024 1.00 78.81 86 SER A C 1
ATOM 671 O O . SER A 1 86 ? 19.839 2.064 -25.883 1.00 78.81 86 SER A O 1
ATOM 673 N N . THR A 1 87 ? 18.583 2.645 -24.124 1.00 79.19 87 THR A N 1
ATOM 674 C CA . THR A 1 87 ? 19.120 4.011 -24.050 1.00 79.19 87 THR A CA 1
ATOM 675 C C . THR A 1 87 ? 20.575 4.017 -23.567 1.00 79.19 87 THR A C 1
ATOM 677 O O . THR A 1 87 ? 21.404 4.680 -24.184 1.00 79.19 87 THR A O 1
ATOM 680 N N . LEU A 1 88 ? 20.924 3.265 -22.517 1.00 79.19 88 LEU A N 1
ATOM 681 C CA . LEU A 1 88 ? 22.290 3.194 -21.977 1.00 79.19 88 LEU A CA 1
ATOM 682 C C . LEU A 1 88 ? 23.290 2.567 -22.957 1.00 79.19 88 LEU A C 1
ATOM 684 O O . LEU A 1 88 ? 24.405 3.063 -23.063 1.00 79.19 88 LEU A O 1
ATOM 688 N N . GLU A 1 89 ? 22.897 1.532 -23.700 1.00 77.94 89 GLU A N 1
ATOM 689 C CA . GLU A 1 89 ? 23.740 0.926 -24.743 1.00 77.94 89 GLU A CA 1
ATOM 690 C C . GLU A 1 89 ? 23.963 1.859 -25.941 1.00 77.94 89 GLU A C 1
ATOM 692 O O . GLU A 1 89 ? 24.986 1.774 -26.618 1.00 77.94 89 GLU A O 1
ATOM 697 N N . SER A 1 90 ? 23.024 2.775 -26.199 1.00 73.69 90 SER A N 1
ATOM 698 C CA . SER A 1 90 ? 23.151 3.776 -27.262 1.00 73.69 90 SER A CA 1
ATOM 699 C C . SER A 1 90 ? 24.047 4.965 -26.893 1.00 73.69 90 SER A C 1
ATOM 701 O O . SER A 1 90 ? 24.443 5.724 -27.781 1.00 73.69 90 SER A O 1
ATOM 703 N N . PHE A 1 91 ? 24.398 5.129 -25.610 1.00 71.19 91 PHE A N 1
ATOM 704 C CA . PHE A 1 91 ? 25.412 6.093 -25.196 1.00 71.19 91 PHE A CA 1
ATOM 705 C C . PHE A 1 91 ? 26.799 5.478 -25.423 1.00 71.19 91 PHE A C 1
ATOM 707 O O . PHE A 1 91 ? 27.143 4.504 -24.750 1.00 71.19 91 PHE A O 1
ATOM 714 N N . PRO A 1 92 ? 27.626 6.020 -26.338 1.00 62.72 92 PRO A N 1
ATOM 715 C CA . PRO A 1 92 ? 28.998 5.559 -26.463 1.00 62.72 92 PRO A CA 1
ATOM 716 C C . PRO A 1 92 ? 29.702 5.810 -25.129 1.00 62.72 92 PRO A C 1
ATOM 718 O O . PRO A 1 92 ? 29.745 6.947 -24.655 1.00 62.72 92 PRO A O 1
ATOM 721 N N . ALA A 1 93 ? 30.217 4.743 -24.515 1.00 62.88 93 ALA A N 1
ATOM 722 C CA . ALA A 1 93 ? 31.125 4.855 -23.385 1.00 62.88 93 ALA A CA 1
ATOM 723 C C . ALA A 1 93 ? 32.313 5.723 -23.833 1.00 62.88 93 ALA A C 1
ATOM 725 O O . ALA A 1 93 ? 33.083 5.307 -24.701 1.00 62.88 93 ALA A O 1
ATOM 726 N N . GLN A 1 94 ? 32.377 6.955 -23.321 1.00 57.69 94 GLN A N 1
ATOM 727 C CA . GLN A 1 94 ? 33.552 7.817 -23.450 1.00 57.69 94 GLN A CA 1
ATOM 728 C C . GLN A 1 94 ? 34.664 7.306 -22.541 1.00 57.69 94 GLN A C 1
ATOM 730 O O . GLN A 1 94 ? 34.345 6.928 -21.389 1.00 57.69 94 GLN A O 1
#

Radius of gyration: 19.26 Å; chains: 1; bounding box: 49×16×60 Å

Foldseek 3Di:
DVVVVVVVVLVVLLVVLQVLLVVLQVPLDPVSLVSLVSSLVSLVVSCVVPNDPSSVVSNVSSVVSNVVSVVVVVVCVPPVVVVVVVVVVPDPDD

pLDDT: mean 76.9, std 9.62, range [48.22, 87.94]

Sequence (94 aa):
MVDKKLKKRGDELGLIGFIFGIISIILVSNNGVLFAILGFIFCYIQQKKNPTKFGKIGIILNIIGFVLAIILIILALTYLKPLLESTLESFPAQ